Protein AF-A0ABD0WYZ0-F1 (afdb_monomer_lite)

Foldseek 3Di:
DPVDDPPLVVVVVVVCVVLVVVVVVVVVVDVVVDLPLVVLVSLLVSLVSQLVSVVVVLVCLQPPDADCPDPGDDPDPVSSVVVCVVCVCSNVVSVVSNCCSVPPPSNPPPPDDDDDDDPDDDDD

Structure (mmCIF, N/CA/C/O backbone):
data_AF-A0ABD0WYZ0-F1
#
_entry.id   AF-A0ABD0WYZ0-F1
#
loop_
_atom_site.group_PDB
_atom_site.id
_atom_site.type_symbol
_atom_site.label_atom_id
_atom_site.label_alt_id
_atom_site.label_comp_id
_atom_site.label_asym_id
_atom_site.label_entity_id
_atom_site.label_seq_id
_atom_site.pdbx_PDB_ins_code
_atom_site.Cartn_x
_atom_site.Cartn_y
_atom_site.Cartn_z
_atom_site.occupancy
_atom_site.B_iso_or_equiv
_atom_site.auth_seq_id
_atom_site.auth_comp_id
_atom_site.auth_asym_id
_atom_site.auth_atom_id
_atom_site.pdbx_PDB_model_num
ATOM 1 N N . MET A 1 1 ? 3.946 -0.233 -17.732 1.00 56.62 1 MET A N 1
ATOM 2 C CA . MET A 1 1 ? 2.958 -0.798 -16.779 1.00 56.62 1 MET A CA 1
ATOM 3 C C . MET A 1 1 ? 1.549 -0.236 -16.951 1.00 56.62 1 MET A C 1
ATOM 5 O O . MET A 1 1 ? 0.620 -1.018 -16.849 1.00 56.62 1 MET A O 1
ATOM 9 N N . MET A 1 2 ? 1.366 1.070 -17.196 1.00 58.72 2 MET A N 1
ATOM 10 C CA . MET A 1 2 ? 0.020 1.674 -17.288 1.00 58.72 2 MET A CA 1
ATOM 11 C C . MET A 1 2 ? -0.592 1.674 -18.700 1.00 58.72 2 MET A C 1
ATOM 13 O O . MET A 1 2 ? -1.807 1.617 -18.814 1.00 58.72 2 MET A O 1
ATOM 17 N N . LEU A 1 3 ? 0.232 1.707 -19.756 1.00 56.69 3 LEU A N 1
ATOM 18 C CA . LEU A 1 3 ? -0.229 1.730 -21.154 1.00 56.69 3 LEU A CA 1
ATOM 19 C C . LEU A 1 3 ? -0.791 0.378 -21.628 1.00 56.69 3 LEU A C 1
ATOM 21 O O . LEU A 1 3 ? -1.865 0.351 -22.210 1.00 56.69 3 LEU A O 1
ATOM 25 N N . ASP A 1 4 ? -0.133 -0.732 -21.277 1.00 66.12 4 ASP A N 1
ATOM 26 C CA . ASP A 1 4 ? -0.620 -2.100 -21.511 1.00 66.12 4 ASP A CA 1
ATOM 27 C C . ASP A 1 4 ? -0.499 -2.928 -20.227 1.00 66.12 4 ASP A C 1
ATOM 29 O O . ASP A 1 4 ? 0.514 -3.602 -19.998 1.00 66.12 4 ASP A O 1
ATOM 33 N N . PRO A 1 5 ? -1.488 -2.842 -19.320 1.00 70.12 5 PRO A N 1
ATOM 34 C CA . PRO A 1 5 ? -1.414 -3.568 -18.071 1.00 70.12 5 PRO A CA 1
ATOM 35 C C . PRO A 1 5 ? -1.653 -5.066 -18.315 1.00 70.12 5 PRO A C 1
ATOM 37 O O . PRO A 1 5 ? -2.640 -5.435 -18.966 1.00 70.12 5 PRO A O 1
ATOM 40 N N . PRO A 1 6 ? -0.797 -5.950 -17.773 1.00 77.81 6 PRO A N 1
ATOM 41 C CA . PRO A 1 6 ? -1.001 -7.387 -17.880 1.00 77.81 6 PRO A CA 1
ATOM 42 C C . PRO A 1 6 ? -2.289 -7.802 -17.154 1.00 77.81 6 PRO A C 1
ATOM 44 O O . PRO A 1 6 ? -2.726 -7.154 -16.200 1.00 77.81 6 PRO A O 1
ATOM 47 N N . THR A 1 7 ? -2.913 -8.898 -17.587 1.00 80.06 7 THR A N 1
ATOM 48 C CA . THR A 1 7 ? -4.246 -9.324 -17.113 1.00 80.06 7 THR A CA 1
ATOM 49 C C . THR A 1 7 ? -4.318 -9.519 -15.593 1.00 80.06 7 THR A C 1
ATOM 51 O O . THR A 1 7 ? -5.326 -9.187 -14.965 1.00 80.06 7 THR A O 1
ATOM 54 N N . TRP A 1 8 ? -3.228 -9.983 -14.974 1.00 80.94 8 TRP A N 1
ATOM 55 C CA . TRP A 1 8 ? -3.132 -10.115 -13.518 1.00 80.94 8 TRP A CA 1
ATOM 56 C C . TRP A 1 8 ? -3.183 -8.750 -12.808 1.00 80.94 8 TRP A C 1
ATOM 58 O O . TRP A 1 8 ? -3.858 -8.609 -11.793 1.00 80.94 8 TRP A O 1
ATOM 68 N N . PHE A 1 9 ? -2.557 -7.716 -13.380 1.00 81.19 9 PHE A N 1
ATOM 69 C CA . PHE A 1 9 ? -2.549 -6.364 -12.819 1.00 81.19 9 PHE A CA 1
ATOM 70 C C . PHE A 1 9 ? -3.911 -5.682 -12.985 1.00 81.19 9 PHE A C 1
ATOM 72 O O . PHE A 1 9 ? -4.395 -5.048 -12.052 1.00 81.19 9 PHE A O 1
ATOM 79 N N . LYS A 1 10 ? -4.593 -5.895 -14.122 1.00 81.38 10 LYS A N 1
ATOM 80 C CA . LYS A 1 10 ? -5.992 -5.458 -14.311 1.00 81.38 10 LYS A CA 1
ATOM 81 C C . LYS A 1 10 ? -6.922 -6.047 -13.248 1.00 81.38 10 LYS A C 1
ATOM 83 O O . LYS A 1 10 ? -7.789 -5.345 -12.738 1.00 81.38 10 LYS A O 1
ATOM 88 N N . SER A 1 11 ? -6.713 -7.315 -12.893 1.00 84.50 11 SER A N 1
ATOM 89 C CA . SER A 1 11 ? -7.494 -7.987 -11.848 1.00 84.50 11 SER A CA 1
ATOM 90 C C . SER A 1 11 ? -7.272 -7.336 -10.479 1.00 84.50 11 SER A C 1
ATOM 92 O O . SER A 1 11 ? -8.230 -7.120 -9.742 1.00 84.50 11 SER A O 1
ATOM 94 N N . PHE A 1 12 ? -6.034 -6.943 -10.159 1.00 84.62 12 PHE A N 1
ATOM 95 C CA . PHE A 1 12 ? -5.742 -6.201 -8.929 1.00 84.62 12 PHE A CA 1
ATOM 96 C C . PHE A 1 12 ? -6.351 -4.799 -8.918 1.00 84.62 12 PHE A C 1
ATOM 98 O O . PHE A 1 12 ? -6.961 -4.447 -7.916 1.00 84.62 12 PHE A O 1
ATOM 105 N N . ILE A 1 13 ? -6.283 -4.048 -10.024 1.00 83.06 13 ILE A N 1
ATOM 106 C CA . ILE A 1 13 ? -6.944 -2.734 -10.137 1.00 83.06 13 ILE A CA 1
ATOM 107 C C . ILE A 1 13 ? -8.457 -2.868 -9.938 1.00 83.06 13 ILE A C 1
ATOM 109 O O . ILE A 1 13 ? -9.079 -2.031 -9.292 1.00 83.06 13 ILE A O 1
ATOM 113 N N . PHE A 1 14 ? -9.066 -3.923 -10.479 1.00 85.75 14 PHE A N 1
ATOM 114 C CA . PHE A 1 14 ? -10.494 -4.166 -10.302 1.00 85.75 14 PHE A CA 1
ATOM 115 C C . PHE A 1 14 ? -10.847 -4.445 -8.834 1.00 85.75 14 PHE A C 1
ATOM 117 O O . PHE A 1 14 ? -11.773 -3.838 -8.295 1.00 85.75 14 PHE A O 1
ATOM 124 N N . CYS A 1 15 ? -10.080 -5.307 -8.159 1.00 82.19 15 CYS A N 1
ATOM 125 C CA . CYS A 1 15 ? -10.240 -5.553 -6.724 1.00 82.19 15 CYS A CA 1
ATOM 126 C C . CYS A 1 15 ? -10.010 -4.282 -5.891 1.00 82.19 15 CYS A C 1
ATOM 128 O O . CYS A 1 15 ? -10.755 -4.018 -4.949 1.00 82.19 15 CYS A O 1
ATOM 130 N N . GLU A 1 16 ? -9.028 -3.465 -6.266 1.00 83.12 16 GLU A N 1
ATOM 131 C CA . GLU A 1 16 ? -8.744 -2.175 -5.642 1.00 83.12 16 GLU A CA 1
ATOM 132 C C . GLU A 1 16 ? -9.931 -1.210 -5.798 1.00 83.12 16 GLU A C 1
ATOM 134 O O . GLU A 1 16 ? -10.430 -0.668 -4.812 1.00 83.12 16 GLU A O 1
ATOM 139 N N . ALA A 1 17 ? -10.473 -1.064 -7.006 1.00 83.69 17 ALA A N 1
ATOM 140 C CA . ALA A 1 17 ? -11.630 -0.208 -7.256 1.00 83.69 17 ALA A CA 1
ATOM 141 C C . ALA A 1 17 ? -12.874 -0.647 -6.460 1.00 83.69 17 ALA A C 1
ATOM 143 O O . ALA A 1 17 ? -13.642 0.191 -5.984 1.00 83.69 17 ALA A O 1
ATOM 144 N N . LEU A 1 18 ? -13.068 -1.958 -6.284 1.00 85.00 18 LEU A N 1
ATOM 145 C CA . LEU A 1 18 ? -14.219 -2.505 -5.563 1.00 85.00 18 LEU A CA 1
ATOM 146 C C . LEU A 1 18 ? -14.071 -2.505 -4.040 1.00 85.00 18 LEU A C 1
ATOM 148 O O . LEU A 1 18 ? -15.081 -2.406 -3.350 1.00 85.00 18 LEU A O 1
ATOM 152 N N . ILE A 1 19 ? -12.860 -2.665 -3.504 1.00 80.31 19 ILE A N 1
ATOM 153 C CA . ILE A 1 19 ? -12.642 -2.846 -2.059 1.00 80.31 19 ILE A CA 1
ATOM 154 C C . ILE A 1 19 ? -11.976 -1.613 -1.448 1.00 80.31 19 ILE A C 1
ATOM 156 O O . ILE A 1 19 ? -12.413 -1.128 -0.405 1.00 80.31 19 ILE A O 1
ATOM 160 N N . GLN A 1 20 ? -10.942 -1.076 -2.092 1.00 78.69 20 GLN A N 1
ATOM 161 C CA . GLN A 1 20 ? -10.132 0.015 -1.551 1.00 78.69 20 GLN A CA 1
ATOM 162 C C . GLN A 1 20 ? -10.798 1.380 -1.717 1.00 78.69 20 GLN A C 1
ATOM 164 O O . GLN A 1 20 ? -10.857 2.147 -0.752 1.00 78.69 20 GLN A O 1
ATOM 169 N N . THR A 1 21 ? -11.378 1.667 -2.884 1.00 81.12 21 THR A N 1
ATOM 170 C CA . THR A 1 21 ? -12.077 2.940 -3.124 1.00 81.12 21 THR A CA 1
ATOM 171 C C . THR A 1 21 ? -13.279 3.169 -2.196 1.00 81.12 21 THR A C 1
ATOM 173 O O . THR A 1 21 ? -13.342 4.243 -1.595 1.00 81.12 21 THR A O 1
ATOM 176 N N . PRO A 1 22 ? -14.213 2.216 -1.992 1.00 83.19 22 PRO A N 1
ATOM 177 C CA . PRO A 1 22 ? -15.327 2.437 -1.068 1.00 83.19 22 PRO A CA 1
ATOM 178 C C . PRO A 1 22 ? -14.907 2.398 0.404 1.00 83.19 22 PRO A C 1
ATOM 180 O O . PRO A 1 22 ? -15.572 3.010 1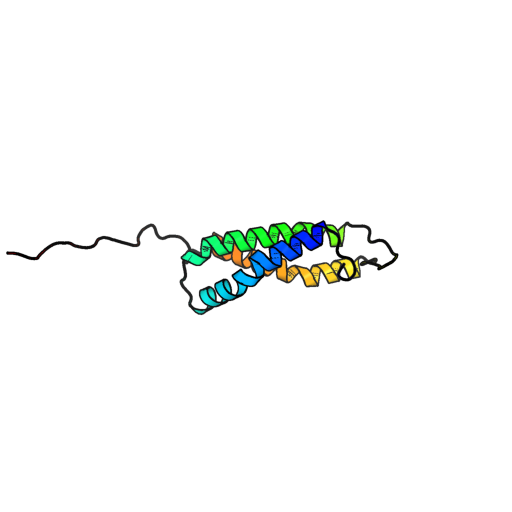.241 1.00 83.19 22 PRO A O 1
ATOM 183 N N . PHE A 1 23 ? -13.804 1.725 0.745 1.00 81.69 23 PHE A N 1
ATOM 184 C CA . PHE A 1 23 ? -13.310 1.702 2.119 1.00 81.69 23 PHE A CA 1
ATOM 185 C C . PHE A 1 23 ? -12.688 3.036 2.543 1.00 81.69 23 PHE A C 1
ATOM 187 O O . PHE A 1 23 ? -12.812 3.414 3.706 1.00 81.69 23 PHE A O 1
ATOM 194 N N . PHE A 1 24 ? -12.081 3.789 1.622 1.00 81.69 24 PHE A N 1
ATOM 195 C CA . PHE A 1 24 ? -11.440 5.071 1.927 1.00 81.69 24 PHE A CA 1
ATOM 196 C C . PHE A 1 24 ? -12.352 6.084 2.658 1.00 81.69 24 PHE A C 1
ATOM 198 O O . PHE A 1 24 ? -11.963 6.544 3.736 1.00 81.69 24 PHE A O 1
ATOM 205 N N . PRO A 1 25 ? -13.573 6.411 2.180 1.00 83.12 25 PRO A N 1
ATOM 206 C CA . PRO A 1 25 ? -14.468 7.318 2.902 1.00 83.12 25 PRO A CA 1
ATOM 207 C C . PRO A 1 25 ? -14.960 6.735 4.235 1.00 83.12 25 PRO A C 1
ATOM 209 O O . PRO A 1 25 ? -15.125 7.480 5.201 1.00 83.12 25 PRO A O 1
ATOM 212 N N . ILE A 1 26 ? -15.149 5.413 4.326 1.00 82.38 26 ILE A N 1
ATOM 213 C CA . ILE A 1 26 ? -15.546 4.736 5.573 1.00 82.38 26 ILE A CA 1
ATOM 214 C C . ILE A 1 26 ? -14.432 4.865 6.617 1.00 82.38 26 ILE A C 1
ATOM 216 O O . ILE A 1 26 ? -14.691 5.218 7.771 1.00 82.38 26 ILE A O 1
ATOM 220 N N . ALA A 1 27 ? -13.190 4.615 6.204 1.00 80.88 27 ALA A N 1
ATOM 221 C CA . ALA A 1 27 ? -12.011 4.759 7.038 1.00 80.88 27 ALA A CA 1
ATOM 222 C C . ALA A 1 27 ? -11.828 6.210 7.484 1.00 80.88 27 ALA A C 1
ATOM 224 O O . ALA A 1 27 ? -11.702 6.460 8.682 1.00 80.88 27 ALA A O 1
ATOM 225 N N . ALA A 1 28 ? -11.901 7.165 6.553 1.00 83.06 28 ALA A N 1
ATOM 226 C CA . ALA A 1 28 ? -11.801 8.590 6.854 1.00 83.06 28 ALA A CA 1
ATOM 227 C C . ALA A 1 28 ? -12.865 9.034 7.872 1.00 83.06 28 ALA A C 1
ATOM 229 O O . ALA A 1 28 ? -12.532 9.683 8.863 1.00 83.06 28 ALA A O 1
ATOM 230 N N . TYR A 1 29 ? -14.124 8.624 7.690 1.00 83.12 29 TYR A N 1
ATOM 231 C CA . TYR A 1 29 ? -15.209 8.932 8.624 1.00 83.12 29 TYR A CA 1
ATOM 232 C C . TYR A 1 29 ? -14.95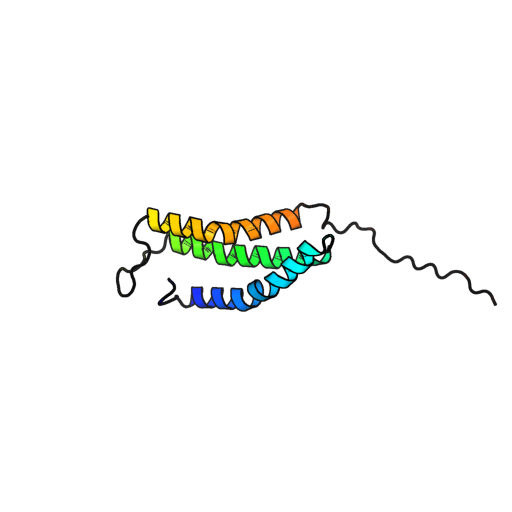7 8.358 10.026 1.00 83.12 29 TYR A C 1
ATOM 234 O O . TYR A 1 29 ? -15.115 9.053 11.032 1.00 83.12 29 TYR A O 1
ATOM 242 N N . ALA A 1 30 ? -14.555 7.092 10.111 1.00 82.19 30 ALA A N 1
ATOM 243 C CA . ALA A 1 30 ? -14.320 6.425 11.387 1.00 82.19 30 ALA A CA 1
ATOM 244 C C . ALA A 1 30 ? -13.090 6.970 12.130 1.00 82.19 30 ALA A C 1
ATOM 246 O O . ALA A 1 30 ? -13.124 7.076 13.359 1.00 82.19 30 ALA A O 1
ATOM 247 N N . PHE A 1 31 ? -12.029 7.344 11.406 1.00 77.81 31 PHE A N 1
ATOM 248 C CA . PHE A 1 31 ? -10.868 8.017 11.988 1.00 77.81 31 PHE A CA 1
ATOM 249 C C . PHE A 1 31 ? -11.208 9.437 12.450 1.00 77.81 31 PHE A C 1
ATOM 251 O O . PHE A 1 31 ? -10.786 9.819 13.539 1.00 77.81 31 PHE A O 1
ATOM 258 N N . LEU A 1 32 ? -12.020 10.183 11.690 1.00 81.75 32 LEU A N 1
ATOM 259 C CA . LEU A 1 32 ? -12.444 11.539 12.053 1.00 81.75 32 LEU A CA 1
ATOM 260 C C . LEU A 1 32 ? -13.354 11.556 13.291 1.00 81.75 32 LEU A C 1
ATOM 262 O O . LEU A 1 32 ? -13.196 12.405 14.165 1.00 81.75 32 LEU A O 1
ATOM 266 N N . LYS A 1 33 ? -14.300 10.614 13.388 1.00 79.44 33 LYS A N 1
ATOM 267 C CA . LYS A 1 33 ? -15.219 10.514 14.534 1.00 79.44 33 LYS A CA 1
ATOM 268 C C . LYS A 1 33 ? -14.530 9.992 15.800 1.00 79.44 33 LYS A C 1
ATOM 270 O O . LYS A 1 33 ? -14.942 10.336 16.907 1.00 79.44 33 LYS A O 1
ATOM 275 N N . GLY A 1 34 ? -13.491 9.170 15.638 1.00 66.38 34 GLY A N 1
ATOM 276 C CA . GLY A 1 34 ? -12.772 8.523 16.732 1.00 66.38 34 GLY A CA 1
ATOM 277 C C . GLY A 1 34 ? -13.617 7.485 17.490 1.00 66.38 34 GLY A C 1
ATOM 278 O O . GLY A 1 34 ? -14.846 7.489 17.469 1.00 66.38 34 GLY A O 1
ATOM 279 N N . ARG A 1 35 ? -12.956 6.553 18.194 1.00 62.41 35 ARG A N 1
ATOM 280 C CA . ARG A 1 35 ? -13.583 5.539 19.084 1.00 62.41 35 ARG A CA 1
ATOM 281 C C . ARG A 1 35 ? -14.531 4.527 18.406 1.00 62.41 35 ARG A C 1
ATOM 283 O O . ARG A 1 35 ? -15.212 3.771 19.103 1.00 62.41 35 ARG A O 1
ATOM 290 N N . CYS A 1 36 ? -14.561 4.435 17.077 1.00 70.12 36 CYS A N 1
ATOM 291 C CA . CYS A 1 36 ? -15.354 3.436 16.354 1.00 70.12 36 CYS A CA 1
ATOM 292 C C . CYS A 1 36 ? -14.723 2.035 16.442 1.00 70.12 36 CYS A C 1
ATOM 294 O O . CYS A 1 36 ? -14.047 1.600 15.518 1.00 70.12 36 CYS A O 1
ATOM 296 N N . ARG A 1 37 ? -14.973 1.283 17.522 1.00 71.94 37 ARG A N 1
ATOM 297 C CA . ARG A 1 37 ? -14.449 -0.093 17.689 1.00 71.94 37 ARG A CA 1
ATOM 298 C C . ARG A 1 37 ? -14.818 -1.054 16.547 1.00 71.94 37 ARG A C 1
ATOM 300 O O . ARG A 1 37 ? -14.057 -1.973 16.265 1.00 71.94 37 ARG A O 1
ATOM 307 N N . TRP A 1 38 ? -15.940 -0.816 15.862 1.00 78.25 38 TRP A N 1
ATOM 308 C CA . TRP A 1 38 ? -16.385 -1.630 14.725 1.00 78.25 38 TRP A CA 1
ATOM 309 C C . TRP A 1 38 ? -15.435 -1.576 13.519 1.00 78.25 38 TRP A C 1
ATOM 311 O O . TRP A 1 38 ? -15.370 -2.552 12.780 1.00 78.25 38 TRP A O 1
ATOM 321 N N . ILE A 1 39 ? -14.643 -0.505 13.340 1.00 83.00 39 ILE A N 1
ATOM 322 C CA . ILE A 1 39 ? -13.741 -0.404 12.179 1.00 83.00 39 ILE A CA 1
ATOM 323 C C . ILE A 1 39 ? -12.586 -1.408 12.225 1.00 83.00 39 ILE A C 1
ATOM 325 O O . ILE A 1 39 ? -11.977 -1.675 11.196 1.00 83.00 39 ILE A O 1
ATOM 329 N N . ARG A 1 40 ? -12.304 -2.018 13.382 1.00 81.62 40 ARG A N 1
ATOM 330 C CA . ARG A 1 40 ? -11.172 -2.936 13.539 1.00 81.62 40 ARG A CA 1
ATOM 331 C C . ARG A 1 40 ? -11.186 -4.070 12.514 1.00 81.62 40 ARG A C 1
ATOM 333 O O . ARG A 1 40 ? -10.194 -4.269 11.824 1.00 81.62 40 ARG A O 1
ATOM 340 N N . MET A 1 41 ? -12.296 -4.801 12.408 1.00 83.31 41 MET A N 1
ATOM 341 C CA . MET A 1 41 ? -12.384 -5.953 11.502 1.00 83.31 41 MET A CA 1
ATOM 342 C C . MET A 1 41 ? -12.320 -5.532 10.022 1.00 83.31 41 MET A C 1
ATOM 344 O O . MET A 1 41 ? -11.468 -6.064 9.312 1.00 83.31 41 MET A O 1
ATOM 348 N N . PRO A 1 42 ? -13.107 -4.539 9.553 1.00 84.38 42 PRO A N 1
ATOM 349 C CA . PRO A 1 42 ? -12.972 -3.998 8.201 1.00 84.38 42 PRO A CA 1
ATOM 350 C C . PRO A 1 42 ? -11.564 -3.480 7.879 1.00 84.38 42 PRO A C 1
ATOM 352 O O . PRO A 1 42 ? -11.052 -3.750 6.799 1.00 84.38 42 PRO A O 1
ATOM 355 N N . ALA A 1 43 ? -10.912 -2.791 8.820 1.00 85.62 43 ALA A N 1
ATOM 356 C CA . ALA A 1 43 ? -9.556 -2.274 8.653 1.00 85.62 43 ALA A CA 1
ATOM 357 C C . ALA A 1 43 ? -8.512 -3.383 8.518 1.00 85.62 43 ALA A C 1
ATOM 359 O O . ALA A 1 43 ? -7.631 -3.283 7.673 1.00 85.62 43 ALA A O 1
ATOM 360 N N . ILE A 1 44 ? -8.613 -4.449 9.317 1.00 87.44 44 ILE A N 1
ATOM 361 C CA . ILE A 1 44 ? -7.710 -5.600 9.212 1.00 87.44 44 ILE A CA 1
ATOM 362 C C . ILE A 1 44 ? -7.882 -6.283 7.852 1.00 87.44 44 ILE A C 1
ATOM 364 O O . ILE A 1 44 ? -6.888 -6.545 7.176 1.00 87.44 44 ILE A O 1
ATOM 368 N N . VAL A 1 45 ? -9.123 -6.537 7.422 1.00 88.50 45 VAL A N 1
ATOM 369 C CA . VAL A 1 45 ? -9.410 -7.159 6.116 1.00 88.50 45 VAL A CA 1
ATOM 370 C C . VAL A 1 45 ? -8.896 -6.285 4.971 1.00 88.50 45 VAL A C 1
ATOM 372 O O . VAL A 1 45 ? -8.213 -6.781 4.080 1.00 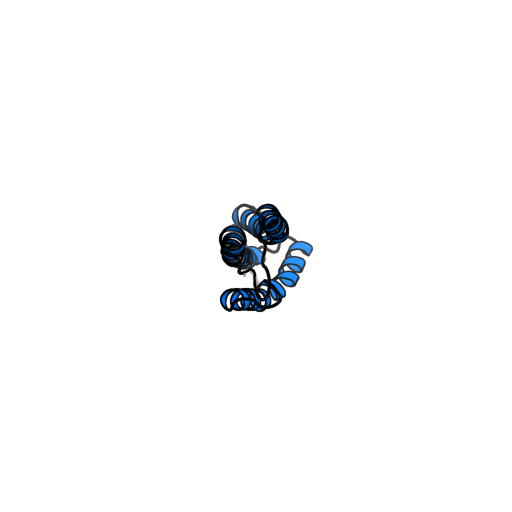88.50 45 VAL A O 1
ATOM 375 N N . TYR A 1 46 ? -9.154 -4.979 5.025 1.00 88.25 46 TYR A N 1
ATOM 376 C CA . TYR A 1 46 ? -8.646 -4.024 4.046 1.00 88.25 46 TYR A CA 1
ATOM 377 C C . TYR A 1 46 ? -7.115 -4.027 3.992 1.00 88.25 46 TYR A C 1
ATOM 379 O O . TYR A 1 46 ? -6.530 -4.264 2.938 1.00 88.25 46 TYR A O 1
ATOM 387 N N . SER A 1 47 ? -6.453 -3.816 5.131 1.00 87.50 47 SER A N 1
ATOM 388 C CA . SER A 1 47 ? -4.998 -3.705 5.168 1.00 87.50 47 SER A CA 1
ATOM 389 C C . SER A 1 47 ? -4.294 -4.992 4.750 1.00 87.50 47 SER A C 1
ATOM 391 O O . SER A 1 47 ? -3.275 -4.935 4.066 1.00 87.50 47 SER A O 1
ATOM 393 N N . THR A 1 48 ? -4.830 -6.152 5.138 1.00 89.94 48 THR A N 1
ATOM 394 C CA . THR A 1 48 ? -4.292 -7.450 4.703 1.00 89.94 48 THR A CA 1
ATOM 395 C C . THR A 1 48 ? -4.491 -7.661 3.207 1.00 89.94 48 THR A C 1
ATOM 397 O O . THR A 1 48 ? -3.554 -8.092 2.535 1.00 89.94 48 THR A O 1
ATOM 400 N N . HIS A 1 49 ? -5.655 -7.301 2.659 1.00 89.06 49 HIS A N 1
ATOM 401 C CA . HIS A 1 49 ? -5.906 -7.365 1.221 1.00 89.06 49 HIS A CA 1
ATOM 402 C C . HIS A 1 49 ? -4.919 -6.496 0.429 1.00 89.06 49 HIS A C 1
ATOM 404 O O . HIS A 1 49 ? -4.241 -7.017 -0.455 1.00 89.06 49 HIS A O 1
ATOM 410 N N . VAL A 1 50 ? -4.761 -5.217 0.796 1.00 88.31 50 VAL A N 1
ATOM 411 C CA . VAL A 1 50 ? -3.832 -4.290 0.121 1.00 88.31 50 VAL A CA 1
ATOM 412 C C . VAL A 1 50 ? -2.381 -4.762 0.231 1.00 88.31 50 VAL A C 1
ATOM 414 O O . VAL A 1 50 ? -1.637 -4.719 -0.746 1.00 88.31 50 VAL A O 1
ATOM 417 N N . ALA A 1 51 ? -1.967 -5.284 1.389 1.00 89.38 51 ALA A N 1
ATOM 418 C CA . ALA A 1 51 ? -0.635 -5.869 1.526 1.00 89.38 51 ALA A CA 1
ATOM 419 C C . ALA A 1 51 ? -0.443 -7.079 0.594 1.00 89.38 51 ALA A C 1
ATOM 421 O O . ALA A 1 51 ? 0.597 -7.210 -0.051 1.00 89.38 51 ALA A O 1
ATOM 422 N N . THR A 1 52 ? -1.460 -7.933 0.471 1.00 88.25 52 THR A N 1
ATOM 423 C CA . THR A 1 52 ? -1.405 -9.147 -0.358 1.00 88.25 52 THR A CA 1
ATOM 424 C C . THR A 1 52 ? -1.391 -8.835 -1.858 1.00 88.25 52 THR A C 1
ATOM 426 O O . THR A 1 52 ? -0.816 -9.607 -2.620 1.00 88.25 52 THR A O 1
ATOM 429 N N . THR A 1 53 ? -1.970 -7.714 -2.302 1.00 88.38 53 THR A N 1
ATOM 430 C CA . THR A 1 53 ? -1.898 -7.272 -3.707 1.00 88.38 53 THR A CA 1
ATOM 431 C C . THR A 1 53 ? -0.627 -6.472 -4.005 1.00 88.38 53 THR A C 1
ATOM 433 O O . THR A 1 53 ? -0.043 -6.639 -5.075 1.00 88.38 53 THR A O 1
ATOM 436 N N . LEU A 1 54 ? -0.131 -5.657 -3.066 1.00 86.94 54 LEU A N 1
ATOM 437 C CA . LEU A 1 54 ? 1.064 -4.834 -3.291 1.00 86.94 54 LEU A CA 1
ATOM 438 C C . LEU A 1 54 ? 2.380 -5.607 -3.206 1.00 86.94 54 LEU A C 1
ATOM 440 O O . LEU A 1 54 ? 3.301 -5.296 -3.958 1.00 86.94 54 LEU A O 1
ATOM 444 N N . VAL A 1 55 ? 2.490 -6.627 -2.352 1.00 88.12 55 VAL A N 1
ATOM 445 C CA . VAL A 1 55 ? 3.6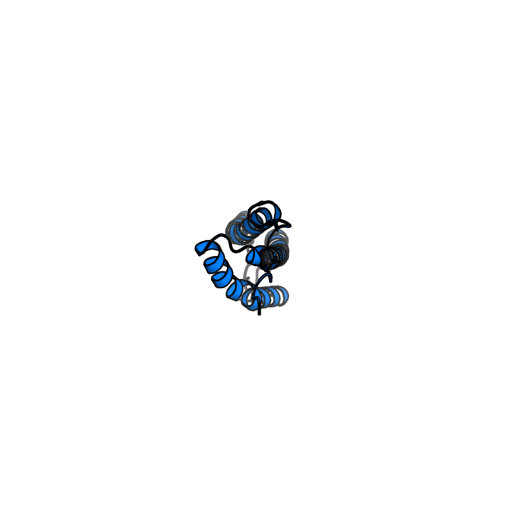89 -7.484 -2.290 1.00 88.12 55 VAL A CA 1
ATOM 446 C C . VAL A 1 55 ? 4.041 -8.099 -3.657 1.00 88.12 55 VAL A C 1
ATOM 448 O O . VAL A 1 55 ? 5.183 -7.929 -4.093 1.00 88.12 55 VAL A O 1
ATOM 451 N N . PRO A 1 56 ? 3.114 -8.754 -4.388 1.00 86.69 56 PRO A N 1
ATOM 452 C CA . PRO A 1 56 ? 3.418 -9.288 -5.712 1.00 86.69 56 PRO A CA 1
ATOM 453 C C . PRO A 1 56 ? 3.670 -8.189 -6.752 1.00 86.69 56 PRO A C 1
ATOM 455 O O . PRO A 1 56 ? 4.491 -8.400 -7.640 1.00 86.69 56 PRO A O 1
ATOM 458 N N . ILE A 1 57 ? 3.051 -7.006 -6.635 1.00 86.19 57 ILE A N 1
ATOM 459 C CA . ILE A 1 57 ? 3.354 -5.859 -7.513 1.00 86.19 57 ILE A CA 1
ATOM 460 C C . ILE A 1 57 ? 4.801 -5.391 -7.310 1.00 86.19 57 ILE A C 1
ATOM 462 O O . ILE A 1 57 ? 5.533 -5.226 -8.286 1.00 86.19 57 ILE A O 1
ATOM 466 N N . LEU A 1 58 ? 5.247 -5.228 -6.062 1.00 86.56 58 LEU A N 1
ATOM 467 C CA . LEU A 1 58 ? 6.625 -4.844 -5.743 1.00 86.56 58 LEU A CA 1
ATOM 468 C C . LEU A 1 58 ? 7.627 -5.913 -6.195 1.00 86.56 58 LEU A C 1
ATOM 470 O O . LEU A 1 58 ? 8.647 -5.580 -6.799 1.00 86.56 58 LEU A O 1
ATOM 474 N N . ALA A 1 59 ? 7.318 -7.193 -5.973 1.00 86.94 59 ALA A N 1
ATOM 475 C CA . ALA A 1 59 ? 8.134 -8.297 -6.470 1.00 86.94 59 ALA A CA 1
ATOM 476 C C . ALA A 1 59 ? 8.221 -8.281 -8.006 1.00 86.94 59 ALA A C 1
ATOM 478 O O . ALA A 1 59 ? 9.302 -8.446 -8.569 1.00 86.94 59 ALA A O 1
ATOM 479 N N . HIS A 1 60 ? 7.111 -8.011 -8.695 1.00 85.38 60 HIS A N 1
ATOM 480 C CA . HIS A 1 60 ? 7.100 -7.881 -10.146 1.00 85.38 60 HIS A CA 1
ATOM 481 C C . HIS A 1 60 ? 7.950 -6.688 -10.615 1.00 85.38 60 HIS A C 1
ATOM 483 O O . HIS A 1 60 ? 8.750 -6.843 -11.529 1.00 85.38 60 HIS A O 1
ATOM 489 N N . ILE A 1 61 ? 7.872 -5.523 -9.963 1.00 84.88 61 ILE A N 1
ATOM 490 C CA . ILE A 1 61 ? 8.722 -4.358 -10.284 1.00 84.88 61 ILE A CA 1
ATOM 491 C C . ILE A 1 61 ? 10.217 -4.683 -10.124 1.00 84.88 61 ILE A C 1
ATOM 493 O O . ILE A 1 61 ? 11.034 -4.244 -10.935 1.00 84.88 61 ILE A O 1
ATOM 497 N N . LEU A 1 62 ? 10.584 -5.444 -9.091 1.00 84.06 62 LEU A N 1
ATOM 498 C CA . LEU A 1 62 ? 11.981 -5.752 -8.780 1.00 84.06 62 LEU A CA 1
ATOM 499 C C . LEU A 1 62 ? 12.575 -6.841 -9.679 1.00 84.06 62 LEU A C 1
ATOM 501 O O . LEU A 1 62 ? 13.710 -6.688 -10.141 1.00 84.06 62 LEU A O 1
ATOM 505 N N . TYR A 1 63 ? 11.829 -7.919 -9.933 1.00 82.25 63 TYR A N 1
ATOM 506 C CA . TYR A 1 63 ? 12.361 -9.141 -10.547 1.00 82.25 63 TYR A CA 1
ATOM 507 C C . TYR A 1 63 ? 11.912 -9.380 -11.988 1.00 82.25 63 TYR A C 1
ATOM 509 O O . TYR A 1 63 ? 12.566 -10.147 -12.694 1.00 82.25 63 TYR A O 1
ATOM 517 N N . TYR A 1 64 ? 10.829 -8.752 -12.453 1.00 81.19 64 TYR A N 1
ATOM 518 C CA . TYR A 1 64 ? 10.336 -9.011 -13.801 1.00 81.19 64 TYR A CA 1
ATOM 519 C C . TYR A 1 64 ? 11.261 -8.392 -14.865 1.00 81.19 64 TYR A C 1
ATOM 521 O O . TYR A 1 64 ? 11.601 -7.206 -14.777 1.00 81.19 64 TYR A O 1
ATOM 529 N N . PRO A 1 65 ? 11.677 -9.162 -15.888 1.00 77.81 65 PRO A N 1
ATOM 530 C CA . PRO A 1 65 ? 12.405 -8.621 -17.025 1.00 77.81 65 PRO A CA 1
ATOM 531 C C . PRO A 1 65 ? 11.430 -7.869 -17.939 1.00 77.81 65 PRO A C 1
ATOM 533 O O . PRO A 1 65 ? 10.674 -8.470 -18.700 1.00 77.81 65 PRO A O 1
ATOM 536 N N . PHE A 1 66 ? 11.424 -6.539 -17.850 1.00 77.62 66 PHE A N 1
ATOM 537 C CA . PHE A 1 66 ? 10.575 -5.713 -18.703 1.00 77.62 66 PHE A CA 1
ATOM 538 C C . PHE A 1 66 ? 11.048 -5.761 -20.162 1.00 77.62 66 PHE A C 1
ATOM 540 O O . PHE A 1 66 ? 12.205 -5.413 -20.418 1.00 77.62 66 PHE A O 1
ATOM 547 N N . PRO A 1 67 ? 10.179 -6.142 -21.117 1.00 73.56 67 PRO A N 1
ATOM 548 C CA . PRO A 1 67 ? 10.521 -6.095 -22.532 1.00 73.56 67 PRO A CA 1
ATOM 549 C C . PRO A 1 67 ? 10.781 -4.644 -22.964 1.00 73.56 67 PRO A C 1
ATOM 551 O O . PRO A 1 67 ? 10.172 -3.712 -22.435 1.00 73.56 67 PRO A O 1
ATOM 554 N N . MET A 1 68 ? 11.710 -4.455 -23.905 1.00 66.94 68 MET A N 1
ATOM 555 C CA . MET A 1 68 ? 12.066 -3.126 -24.423 1.00 66.94 68 MET A CA 1
ATOM 556 C C . MET A 1 68 ? 11.045 -2.582 -25.433 1.00 66.94 68 MET A C 1
ATOM 558 O O . MET A 1 68 ? 10.933 -1.375 -25.593 1.00 66.94 68 MET A O 1
ATOM 562 N N . GLU A 1 69 ? 10.271 -3.464 -26.065 1.00 65.31 69 GLU A N 1
ATOM 563 C CA . GLU A 1 69 ? 9.296 -3.154 -27.114 1.00 65.31 69 GLU A CA 1
ATOM 564 C C . GLU A 1 69 ? 7.949 -3.812 -26.765 1.00 65.31 69 GLU A C 1
ATOM 566 O O . GLU A 1 69 ? 7.947 -4.917 -26.209 1.00 65.31 69 GLU A O 1
ATOM 571 N N . PRO A 1 70 ? 6.792 -3.197 -27.073 1.00 66.25 70 PRO A N 1
ATOM 572 C CA . PRO A 1 70 ? 6.589 -1.858 -27.646 1.00 66.25 70 PRO A CA 1
ATOM 573 C C . PRO A 1 70 ? 6.644 -0.722 -26.604 1.00 66.25 70 PRO A C 1
ATOM 575 O O . PRO A 1 70 ? 6.676 0.447 -26.966 1.00 66.25 70 PRO A O 1
ATOM 578 N N . ASN A 1 71 ? 6.645 -1.055 -25.308 1.00 65.00 71 ASN A N 1
ATOM 579 C CA . ASN A 1 71 ? 6.617 -0.097 -24.203 1.00 65.00 71 ASN A CA 1
ATOM 580 C C . ASN A 1 71 ? 7.705 -0.455 -23.175 1.00 65.00 71 ASN A C 1
ATOM 582 O O . ASN A 1 71 ? 7.473 -1.359 -22.361 1.00 65.00 71 ASN A O 1
ATOM 586 N N . PRO A 1 72 ? 8.863 0.232 -23.166 1.00 65.69 72 PRO A N 1
ATOM 587 C CA . PRO A 1 72 ? 9.944 -0.092 -22.245 1.00 65.69 72 PRO A CA 1
ATOM 588 C C . PRO A 1 72 ? 9.494 0.111 -20.792 1.00 65.69 72 PRO A C 1
ATOM 590 O O . PRO A 1 72 ? 9.028 1.180 -20.394 1.00 65.69 72 PRO A O 1
ATOM 593 N N . GLY A 1 73 ? 9.605 -0.946 -19.986 1.00 71.56 73 GLY A N 1
ATOM 594 C CA . GLY A 1 73 ? 9.495 -0.849 -18.527 1.00 71.56 73 GLY A CA 1
ATOM 595 C C . GLY A 1 73 ? 10.821 -0.429 -17.877 1.00 71.56 73 GLY A C 1
ATOM 596 O O . GLY A 1 73 ? 11.807 -0.247 -18.589 1.00 71.56 73 GLY A O 1
ATOM 597 N N . PRO A 1 74 ? 10.874 -0.298 -16.538 1.00 75.12 74 PRO A N 1
ATOM 598 C CA . PRO A 1 74 ? 12.063 0.163 -15.816 1.00 75.12 74 PRO A CA 1
ATOM 599 C C . PRO A 1 74 ? 13.269 -0.757 -16.069 1.00 75.12 74 PRO A C 1
ATOM 601 O O . PRO A 1 74 ? 13.309 -1.914 -15.626 1.00 75.12 74 PRO A O 1
ATOM 604 N N . GLN A 1 75 ? 14.258 -0.230 -16.787 1.00 74.31 75 GLN A N 1
ATOM 605 C CA . GLN A 1 75 ? 15.450 -0.968 -17.214 1.00 74.31 75 GLN A CA 1
ATOM 606 C C . GLN A 1 75 ? 16.531 -0.913 -16.137 1.00 74.31 75 GLN A C 1
ATOM 608 O O . GLN A 1 75 ? 17.187 -1.913 -15.840 1.00 74.31 75 GLN A O 1
ATOM 613 N N . ASN A 1 76 ? 16.676 0.249 -15.499 1.00 81.62 76 ASN A N 1
ATOM 614 C CA . ASN A 1 76 ? 17.713 0.476 -14.504 1.00 81.62 76 ASN A CA 1
ATOM 615 C C . ASN A 1 76 ? 17.260 0.074 -13.098 1.00 81.62 76 ASN A C 1
ATOM 617 O O . ASN A 1 76 ? 16.120 0.307 -12.698 1.00 81.62 76 ASN A O 1
ATOM 621 N N . GLN A 1 77 ? 18.199 -0.417 -12.283 1.00 80.25 77 GLN A N 1
ATOM 622 C CA . GLN A 1 77 ? 17.956 -0.659 -10.853 1.00 80.25 77 GLN A CA 1
ATOM 623 C C . GLN A 1 77 ? 17.456 0.608 -10.145 1.00 80.25 77 GLN A C 1
ATOM 625 O O . GLN A 1 77 ? 16.558 0.537 -9.313 1.00 80.25 77 GLN A O 1
ATOM 630 N N . LYS A 1 78 ? 17.970 1.784 -10.529 1.00 84.56 78 LYS A N 1
ATOM 631 C CA . LYS A 1 78 ? 17.507 3.073 -9.996 1.00 84.56 78 LYS A CA 1
ATOM 632 C C . LYS A 1 78 ? 16.021 3.316 -10.279 1.00 84.56 78 LYS A C 1
ATOM 634 O O . LYS A 1 78 ? 15.296 3.642 -9.353 1.00 84.56 78 LYS A O 1
ATOM 639 N N . GLU A 1 79 ? 15.556 3.088 -11.507 1.00 84.31 79 GLU A N 1
ATOM 640 C CA . GLU A 1 79 ? 14.141 3.251 -11.883 1.00 84.31 79 GLU A CA 1
ATOM 641 C C . GLU A 1 79 ? 13.237 2.282 -11.116 1.00 84.31 79 GLU A C 1
ATOM 643 O O . GLU A 1 79 ? 12.174 2.676 -10.640 1.00 84.31 79 GLU A O 1
ATOM 648 N N . ARG A 1 80 ? 13.681 1.031 -10.929 1.00 84.75 80 ARG A N 1
ATOM 649 C CA . ARG A 1 80 ? 12.955 0.038 -10.121 1.00 84.75 80 ARG A CA 1
ATOM 650 C C . ARG A 1 80 ? 12.824 0.492 -8.671 1.00 84.75 80 ARG A C 1
ATOM 652 O O . ARG A 1 80 ? 11.720 0.485 -8.137 1.00 84.75 80 ARG A O 1
ATOM 659 N N . TRP A 1 81 ? 13.914 0.944 -8.051 1.00 86.31 81 TRP A N 1
ATOM 660 C CA . TRP A 1 81 ? 13.890 1.469 -6.683 1.00 86.31 81 TRP A CA 1
ATOM 661 C C . TRP A 1 81 ? 13.068 2.753 -6.553 1.00 86.31 81 TRP A C 1
ATOM 663 O O . TRP A 1 81 ? 12.366 2.917 -5.559 1.00 86.31 81 TRP A O 1
ATOM 673 N N . THR A 1 82 ? 13.086 3.634 -7.556 1.00 87.44 82 THR A N 1
ATOM 674 C CA . THR A 1 82 ? 12.210 4.812 -7.599 1.00 87.44 82 THR A CA 1
ATOM 675 C C . THR A 1 82 ? 10.740 4.404 -7.639 1.00 87.44 82 THR A C 1
ATOM 677 O O . THR A 1 82 ? 9.942 4.946 -6.878 1.00 87.44 82 THR A O 1
ATOM 680 N N . LEU A 1 83 ? 10.370 3.415 -8.458 1.00 86.25 83 LEU A N 1
ATOM 681 C CA . LEU A 1 83 ? 9.003 2.892 -8.481 1.00 86.25 83 LEU A CA 1
ATOM 682 C C . LEU A 1 83 ? 8.630 2.253 -7.144 1.00 86.25 83 LEU A C 1
ATOM 684 O O . LEU A 1 83 ? 7.569 2.558 -6.607 1.00 86.25 83 LEU A O 1
ATOM 688 N N . VAL A 1 84 ? 9.511 1.441 -6.556 1.00 87.88 84 VAL A N 1
ATOM 689 C CA . VAL A 1 84 ? 9.297 0.890 -5.210 1.00 87.88 84 VAL A CA 1
ATOM 690 C C . VAL A 1 84 ? 9.077 2.009 -4.196 1.00 87.88 84 VAL A C 1
ATOM 692 O O . VAL A 1 84 ? 8.152 1.907 -3.402 1.00 87.88 84 VAL A O 1
ATOM 695 N N . ALA A 1 85 ? 9.847 3.098 -4.241 1.00 88.75 85 ALA A N 1
ATOM 696 C CA . ALA A 1 85 ? 9.670 4.236 -3.342 1.00 88.75 85 ALA A CA 1
ATOM 697 C C . ALA A 1 85 ? 8.323 4.954 -3.543 1.00 88.75 85 ALA A C 1
ATOM 699 O O . ALA A 1 85 ? 7.724 5.397 -2.568 1.00 88.75 85 ALA A O 1
ATOM 700 N N . ILE A 1 86 ? 7.816 5.029 -4.778 1.00 88.44 86 ILE A N 1
ATOM 701 C CA . ILE A 1 86 ? 6.488 5.589 -5.080 1.00 88.44 86 ILE A CA 1
ATOM 702 C C . ILE A 1 86 ? 5.370 4.669 -4.566 1.00 88.44 86 ILE A C 1
ATOM 704 O O . ILE A 1 86 ? 4.379 5.157 -4.027 1.00 88.44 86 ILE A O 1
ATOM 708 N N . TYR A 1 87 ? 5.528 3.349 -4.696 1.00 84.81 87 TYR A N 1
ATOM 709 C CA . TYR A 1 87 ? 4.543 2.362 -4.234 1.00 84.81 87 TYR A CA 1
ATOM 710 C C . TYR A 1 87 ? 4.652 2.040 -2.730 1.00 84.81 87 TYR A C 1
ATOM 712 O O . TYR A 1 87 ? 3.683 1.581 -2.128 1.00 84.81 87 TYR A O 1
ATOM 720 N N . ALA A 1 88 ? 5.790 2.311 -2.088 1.00 86.56 88 ALA A N 1
ATOM 721 C CA . ALA A 1 88 ? 6.045 1.979 -0.685 1.00 86.56 88 ALA A CA 1
ATOM 722 C C . ALA A 1 88 ? 5.055 2.628 0.302 1.00 86.56 88 ALA A C 1
ATOM 724 O O . ALA A 1 88 ? 4.579 1.913 1.185 1.00 86.56 88 ALA A O 1
ATOM 725 N N . PRO A 1 89 ? 4.664 3.914 0.175 1.00 87.19 89 PRO A N 1
ATOM 726 C CA . PRO A 1 89 ? 3.641 4.514 1.031 1.00 87.19 89 PRO A CA 1
ATOM 727 C C . PRO A 1 89 ? 2.3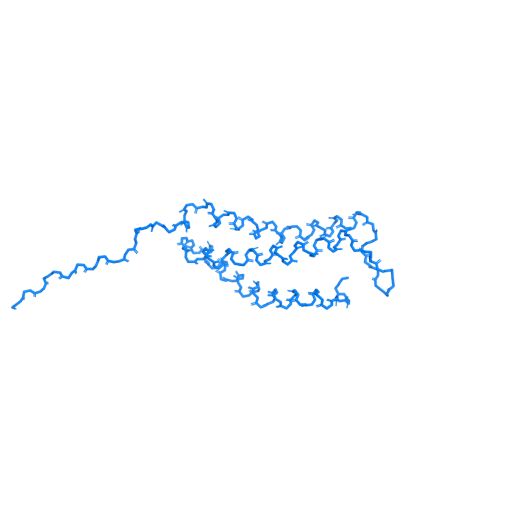04 3.768 0.989 1.00 87.19 89 PRO A C 1
ATOM 729 O O . PRO A 1 89 ? 1.665 3.600 2.028 1.00 87.19 89 PRO A O 1
ATOM 732 N N . TYR A 1 90 ? 1.912 3.261 -0.184 1.00 84.12 90 TYR A N 1
ATOM 733 C CA . TYR A 1 90 ? 0.674 2.501 -0.365 1.00 84.12 90 TYR A CA 1
ATOM 734 C C . TYR A 1 90 ? 0.706 1.136 0.330 1.00 84.12 90 TYR A C 1
ATOM 736 O O . TYR A 1 90 ? -0.351 0.583 0.597 1.00 84.12 90 TYR A O 1
ATOM 744 N N . LEU A 1 91 ? 1.887 0.606 0.670 1.00 86.50 91 LEU A N 1
ATOM 745 C CA . LEU A 1 91 ? 2.039 -0.584 1.513 1.00 86.50 91 LEU A CA 1
ATOM 746 C C . LEU A 1 91 ? 2.207 -0.214 2.994 1.00 86.50 91 LEU A C 1
ATOM 748 O O . LEU A 1 91 ? 1.613 -0.844 3.869 1.00 86.50 91 LEU A O 1
ATOM 752 N N . LEU A 1 92 ? 2.997 0.823 3.282 1.00 87.12 92 LEU A N 1
ATOM 753 C CA . LEU A 1 92 ? 3.313 1.256 4.642 1.00 87.12 92 LEU A CA 1
ATOM 754 C C . LEU A 1 92 ? 2.081 1.765 5.387 1.00 87.12 92 LEU A C 1
ATOM 756 O O . LEU A 1 92 ? 1.877 1.384 6.536 1.00 87.12 92 LEU A O 1
ATOM 760 N N . VAL A 1 93 ? 1.238 2.583 4.751 1.00 87.31 93 VAL A N 1
ATOM 761 C CA . VAL A 1 93 ? 0.041 3.141 5.399 1.00 87.31 93 VAL A CA 1
ATOM 762 C C . VAL A 1 93 ? -0.939 2.034 5.826 1.00 87.31 93 VAL A C 1
ATOM 764 O O . VAL A 1 93 ? -1.301 1.999 7.008 1.00 87.31 93 VAL A O 1
ATOM 767 N N . PRO A 1 94 ? -1.329 1.075 4.959 1.00 85.69 94 PRO A N 1
ATOM 768 C CA . PRO A 1 94 ? -2.151 -0.058 5.376 1.00 85.69 94 PRO A CA 1
ATOM 769 C C . PRO A 1 94 ? -1.479 -0.940 6.425 1.00 85.69 94 PRO A C 1
ATOM 771 O O . PRO A 1 94 ? -2.167 -1.408 7.330 1.00 85.69 94 PRO A O 1
ATOM 774 N N . LEU A 1 95 ? -0.160 -1.148 6.354 1.00 87.25 95 LEU A N 1
ATOM 775 C CA . LEU A 1 95 ? 0.570 -1.944 7.343 1.00 87.25 95 LEU A CA 1
ATOM 776 C C . LEU A 1 95 ? 0.567 -1.269 8.721 1.00 87.25 95 LEU A C 1
ATOM 778 O O . LEU A 1 95 ? 0.288 -1.916 9.728 1.00 87.25 95 LEU A O 1
ATOM 782 N N . MET A 1 96 ? 0.807 0.042 8.779 1.00 86.50 96 MET A N 1
ATOM 783 C CA . MET A 1 96 ? 0.702 0.818 10.017 1.00 86.50 96 MET A CA 1
ATOM 784 C C . MET A 1 96 ? -0.725 0.784 10.570 1.00 86.50 96 MET A C 1
ATOM 786 O O . MET A 1 96 ? -0.916 0.610 11.777 1.00 86.50 96 MET A O 1
ATOM 790 N N . MET A 1 97 ? -1.734 0.891 9.699 1.00 85.38 97 MET A N 1
ATOM 791 C CA . MET A 1 97 ? -3.138 0.733 10.079 1.00 85.38 97 MET A CA 1
ATOM 792 C C . MET A 1 97 ? -3.414 -0.673 10.633 1.00 85.38 97 MET A C 1
ATOM 794 O O . MET A 1 97 ? -4.056 -0.792 11.673 1.00 85.38 97 MET A O 1
ATOM 798 N N . LEU A 1 98 ? -2.868 -1.726 10.017 1.00 88.00 98 LEU A N 1
ATOM 799 C CA . LEU A 1 98 ? -2.992 -3.110 10.479 1.00 88.00 98 LEU A CA 1
ATOM 800 C C . LEU A 1 98 ? -2.384 -3.288 11.871 1.00 88.00 98 LEU A C 1
ATOM 802 O O . LEU A 1 98 ? -3.061 -3.762 12.779 1.00 88.00 98 LEU A O 1
ATOM 806 N N . VAL A 1 99 ? -1.136 -2.854 12.059 1.00 86.56 99 VAL A N 1
ATOM 807 C CA . VAL A 1 99 ? -0.428 -2.906 13.348 1.00 86.56 99 VAL A CA 1
ATOM 808 C C . VAL A 1 99 ? -1.219 -2.141 14.412 1.00 86.56 99 VAL A C 1
ATOM 810 O O . VAL A 1 99 ? -1.464 -2.660 15.499 1.00 86.56 99 VAL A O 1
ATOM 813 N N . THR A 1 100 ? -1.719 -0.950 14.085 1.00 84.81 100 THR A N 1
ATOM 814 C CA . THR A 1 100 ? -2.543 -0.157 15.009 1.00 84.81 100 THR A CA 1
ATOM 815 C C . THR A 1 100 ? -3.820 -0.902 15.399 1.00 84.81 100 THR A C 1
ATOM 817 O O . THR A 1 100 ? -4.163 -0.957 16.577 1.00 84.81 100 THR A O 1
ATOM 820 N N . MET A 1 101 ? -4.513 -1.528 14.448 1.00 85.06 101 MET A N 1
ATOM 821 C CA . MET A 1 101 ? -5.755 -2.264 14.712 1.00 85.06 101 MET A CA 1
ATOM 822 C C . MET A 1 101 ? -5.524 -3.603 15.428 1.00 85.06 101 MET A C 1
ATOM 824 O O . MET A 1 101 ? -6.424 -4.093 16.116 1.00 85.06 101 MET A O 1
ATOM 828 N N . LEU A 1 102 ? -4.339 -4.203 15.296 1.00 82.50 102 LEU A N 1
ATOM 829 C CA . LEU A 1 102 ? -3.970 -5.440 15.984 1.00 82.50 102 LEU A CA 1
ATOM 830 C C . LEU A 1 102 ? -3.532 -5.191 17.429 1.00 82.50 102 LEU A C 1
ATOM 832 O O . LEU A 1 102 ? -3.996 -5.905 18.319 1.00 82.50 102 LEU A O 1
ATOM 836 N N . PHE A 1 103 ? -2.691 -4.181 17.662 1.00 79.19 103 PHE A N 1
ATOM 837 C CA . PHE A 1 103 ? -2.020 -3.969 18.948 1.00 79.19 103 PHE A CA 1
ATOM 838 C C . PHE A 1 103 ? -2.618 -2.847 19.802 1.00 79.19 103 PHE A C 1
ATOM 840 O O . PHE A 1 103 ? -2.337 -2.788 20.998 1.00 79.19 103 PHE A O 1
ATOM 847 N N . SER A 1 104 ? -3.439 -1.949 19.244 1.00 77.38 104 SER A N 1
ATOM 848 C CA . SER A 1 104 ? -3.981 -0.844 20.037 1.00 77.38 104 SER A CA 1
ATOM 849 C C . SER A 1 104 ? -5.108 -1.318 20.971 1.00 77.38 104 SER A C 1
ATOM 851 O O . SER A 1 104 ? -6.157 -1.781 20.503 1.00 77.38 104 SER A O 1
ATOM 853 N N . PRO A 1 105 ? -4.966 -1.127 22.298 1.00 67.19 105 PRO A N 1
ATOM 854 C CA . PRO A 1 105 ? -5.984 -1.512 23.275 1.00 67.19 105 PRO A CA 1
ATOM 855 C C . PRO A 1 105 ? -7.286 -0.709 23.128 1.00 67.19 105 PRO A C 1
ATOM 857 O O . PRO A 1 105 ? -8.333 -1.144 23.607 1.00 67.19 105 PRO A O 1
ATOM 860 N N . ALA A 1 106 ? -7.264 0.425 22.415 1.00 66.38 106 ALA A N 1
ATOM 861 C CA . ALA A 1 106 ? -8.454 1.222 22.114 1.00 66.38 106 ALA A CA 1
ATOM 862 C C . ALA A 1 106 ? -9.506 0.440 21.299 1.00 66.38 106 ALA A C 1
ATOM 864 O O . ALA A 1 106 ? -10.714 0.657 21.467 1.00 66.38 106 ALA A O 1
ATOM 865 N N . TYR A 1 107 ? -9.048 -0.501 20.465 1.00 63.12 107 TYR A N 1
ATOM 866 C CA . TYR A 1 107 ? -9.882 -1.332 19.593 1.00 63.12 107 TYR A CA 1
ATOM 867 C C . TYR A 1 107 ? -10.035 -2.774 20.095 1.00 63.12 107 TYR A C 1
ATOM 869 O O . TYR A 1 107 ? -10.788 -3.556 19.506 1.00 63.12 107 TYR A O 1
ATOM 877 N N . CYS A 1 108 ? -9.381 -3.143 21.201 1.00 61.47 108 CYS A N 1
ATOM 878 C CA . CYS A 1 108 ? -9.685 -4.401 21.869 1.00 61.47 108 CYS A CA 1
ATOM 879 C C . CYS A 1 108 ? -11.141 -4.383 22.356 1.00 61.47 108 CYS A C 1
ATOM 881 O O . CYS A 1 108 ? -11.563 -3.409 22.992 1.00 61.47 108 CYS A O 1
ATOM 883 N N . PRO A 1 109 ? -11.935 -5.431 22.068 1.00 57.97 109 PRO A N 1
ATOM 884 C CA . PRO A 1 109 ? -13.220 -5.584 22.716 1.00 57.97 109 PRO A CA 1
ATOM 885 C C . PRO A 1 109 ? -12.931 -5.781 24.204 1.00 57.97 109 PRO A C 1
ATOM 887 O O . PRO A 1 109 ? -12.501 -6.849 24.628 1.00 57.97 109 PRO A O 1
ATOM 890 N N . SER A 1 110 ? -13.120 -4.737 25.017 1.00 51.62 110 SER A N 1
ATOM 891 C CA . SER A 1 110 ? -13.330 -4.960 26.444 1.00 51.62 110 SER A CA 1
ATOM 892 C C . SER A 1 110 ? -14.493 -5.936 26.538 1.00 51.62 110 SER A C 1
ATOM 894 O O . SER A 1 110 ? -15.573 -5.633 26.033 1.00 51.62 110 SER A O 1
ATOM 896 N N . ALA A 1 111 ? -14.286 -7.068 27.202 1.00 50.69 111 ALA A N 1
ATOM 897 C CA . ALA A 1 111 ? -15.310 -8.065 27.503 1.00 50.69 111 ALA A CA 1
ATOM 898 C C . ALA A 1 111 ? -16.486 -7.529 28.359 1.00 50.69 111 ALA A C 1
ATOM 900 O O . ALA A 1 111 ? -17.299 -8.304 28.836 1.00 50.69 111 ALA A O 1
ATOM 901 N N . ASN A 1 112 ? -16.610 -6.211 28.538 1.00 50.53 112 ASN A N 1
ATOM 902 C CA . ASN A 1 112 ? -17.660 -5.552 29.299 1.00 50.53 112 ASN A CA 1
ATOM 903 C C . ASN A 1 112 ? -18.281 -4.433 28.458 1.00 50.53 112 ASN A C 1
ATOM 905 O O . ASN A 1 112 ? -17.654 -3.394 28.235 1.00 50.53 112 ASN A O 1
ATOM 909 N N . GLY A 1 113 ? -19.514 -4.646 27.987 1.00 43.66 113 GLY A N 1
ATOM 910 C CA . GLY A 1 113 ? -20.215 -3.650 27.177 1.00 43.66 113 GLY A CA 1
ATOM 911 C C . GLY A 1 113 ? -21.641 -3.983 26.724 1.00 43.66 113 GLY A C 1
ATOM 912 O O . GLY A 1 113 ? -21.934 -3.789 25.552 1.00 43.66 113 GLY A O 1
ATOM 913 N N . GLY A 1 114 ? -22.525 -4.395 27.647 1.00 39.94 114 GLY A N 1
ATOM 914 C CA . GLY A 1 114 ? -23.990 -4.205 27.551 1.00 39.94 114 GLY A CA 1
ATOM 915 C C . GLY A 1 114 ? -24.800 -5.427 27.079 1.00 39.94 114 GLY A C 1
ATOM 916 O O . GLY A 1 114 ? -24.504 -5.998 26.043 1.00 39.94 114 GLY A O 1
ATOM 917 N N . LYS A 1 115 ? -25.868 -5.871 27.758 1.00 41.47 115 LYS A N 1
ATOM 918 C CA . LYS A 1 115 ? -26.846 -5.125 28.569 1.00 41.47 115 LYS A CA 1
ATOM 919 C C . LYS A 1 115 ? -27.324 -5.927 29.788 1.00 41.47 115 LYS A C 1
ATOM 921 O O . LYS A 1 115 ? -28.070 -6.890 29.642 1.00 41.47 115 LYS A O 1
ATOM 926 N N . GLY A 1 116 ? -27.028 -5.417 30.981 1.00 40.81 116 GLY A N 1
ATOM 927 C CA . GLY A 1 116 ? -28.038 -5.372 32.032 1.00 40.81 116 GLY A CA 1
ATOM 928 C C . GLY A 1 116 ? -29.023 -4.263 31.669 1.00 40.81 116 GLY A C 1
ATOM 929 O O . GLY A 1 116 ? -28.644 -3.095 31.625 1.00 40.81 116 GLY A O 1
ATOM 930 N N . SER A 1 117 ? -30.258 -4.632 31.335 1.00 42.16 117 SER A N 1
ATOM 931 C CA . SER A 1 117 ? -31.401 -3.728 31.436 1.00 42.16 117 SER A CA 1
ATOM 932 C C . SER A 1 117 ? -32.207 -4.218 32.621 1.00 42.16 117 SER A C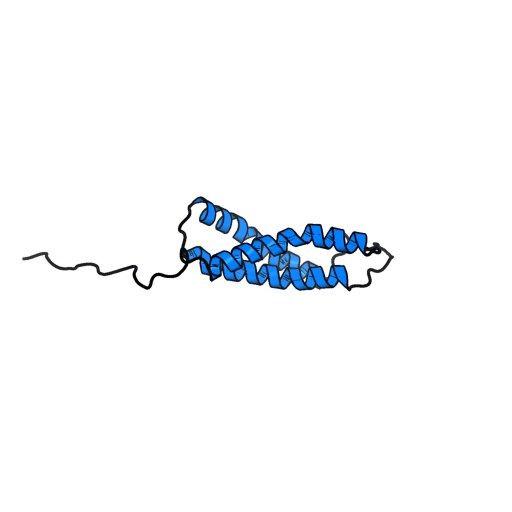 1
ATOM 934 O O . SER A 1 117 ? -32.933 -5.205 32.527 1.00 42.16 117 SER A O 1
ATOM 936 N N . ASP A 1 118 ? -32.009 -3.526 33.731 1.00 45.25 118 ASP A N 1
ATOM 937 C CA . ASP A 1 118 ? -32.827 -3.565 34.928 1.00 45.25 118 ASP A CA 1
ATOM 938 C C . ASP A 1 118 ? -34.316 -3.529 34.536 1.00 45.25 118 ASP A C 1
ATOM 940 O O . ASP A 1 118 ? -34.799 -2.565 33.937 1.00 45.25 118 ASP A O 1
ATOM 944 N N . ARG A 1 119 ? -35.031 -4.630 34.779 1.00 44.12 119 ARG A N 1
ATOM 945 C CA . ARG A 1 119 ? -36.491 -4.695 34.670 1.00 44.12 119 ARG A CA 1
ATOM 946 C C . ARG A 1 119 ? -37.036 -5.017 36.051 1.00 44.12 119 ARG A C 1
ATOM 948 O O . ARG A 1 119 ? -37.651 -6.057 36.255 1.00 44.12 119 ARG A O 1
ATOM 955 N N . SER A 1 120 ? -36.791 -4.123 37.005 1.00 47.53 120 SER A N 1
ATOM 956 C CA . SER A 1 120 ? -37.530 -4.109 38.259 1.00 47.53 120 SER A CA 1
ATOM 957 C C . SER A 1 120 ? -38.327 -2.815 38.402 1.00 47.53 120 SER A C 1
ATOM 959 O O . SER A 1 120 ? -37.819 -1.716 38.208 1.00 47.53 120 SER A O 1
ATOM 961 N N . LYS A 1 121 ? -39.591 -3.000 38.799 1.00 46.47 121 LYS A N 1
ATOM 962 C CA . LYS A 1 121 ? -40.596 -2.011 39.224 1.00 46.47 121 LYS A CA 1
ATOM 963 C C . LYS A 1 121 ? -41.400 -1.295 38.129 1.00 46.47 121 LYS A C 1
ATOM 965 O O . LYS A 1 121 ? -41.196 -0.125 37.824 1.00 46.47 121 LYS A O 1
ATOM 970 N N . LYS A 1 122 ? -42.522 -1.922 37.765 1.00 41.75 122 LYS A N 1
ATOM 971 C CA . LYS A 1 122 ? -43.816 -1.270 38.020 1.00 41.75 122 LYS A CA 1
ATOM 972 C C . LYS A 1 122 ? -44.742 -2.220 38.778 1.00 41.75 122 LYS A C 1
ATOM 974 O O . LYS A 1 122 ? -45.188 -3.230 38.256 1.00 41.75 122 LYS A O 1
ATOM 979 N N . ILE A 1 123 ? -44.941 -1.851 40.037 1.00 49.22 123 ILE A N 1
ATOM 980 C CA . ILE A 1 123 ? -45.995 -2.275 40.953 1.00 49.22 123 ILE A CA 1
ATOM 981 C C . ILE A 1 123 ? -47.355 -1.954 40.320 1.00 49.22 123 ILE A C 1
ATOM 983 O O . ILE A 1 123 ? -47.585 -0.794 39.961 1.00 49.22 123 ILE A O 1
ATOM 987 N N . LYS A 1 124 ? -48.240 -2.948 40.232 1.00 46.06 124 LYS A N 1
ATOM 988 C CA . LYS A 1 124 ? -49.652 -2.822 40.610 1.00 46.06 124 LYS A CA 1
ATOM 989 C C . LYS A 1 124 ? -50.268 -4.197 40.825 1.00 46.06 124 LYS A C 1
ATOM 991 O O . LYS A 1 124 ? -49.966 -5.087 40.003 1.00 46.06 124 LYS A O 1
#

Radius of gyration: 21.91 Å; chains: 1; bounding box: 68×22×69 Å

Sequence (124 aa):
MMLDPPTWFKSFIFCEALIQTPFFPIAAYAFLKGRCRWIRMPAIVYSTHVATTLVPILAHILYYPFPMEPNPGPQNQKERWTLVAIYAPYLLVPLMMLVTMLFSPAYCPSANGGKGSDRSKKIK

InterPro domains:
  IPR016964 Sigma intracellular receptor 2 [PIRSF031032] (2-104)
  IPR033118 EXPERA domain [PF05241] (5-101)
  IPR033118 EXPERA domain [PS51751] (1-98)
  IPR051987 Sigma-2 receptor-like [PTHR31204] (2-115)

Organism: Umbra pygmaea (NCBI:txid75934)

pLDDT: mean 76.15, std 13.87, range [39.94, 89.94]

Secondary structure (DSSP, 8-state):
--SS--HHHHHHHHHIIIIIHHHHHHHHHHHHH---GGGHHHHHHHHHHHHHHHHHHHHHHHH----SSSS----SHHHHHHHHHHHHHHHHHHHHHHHHHHH-TTSS--S-------------